Protein AF-A0A5K1B2F4-F1 (afdb_monomer)

Organism: NCBI:txid210225

Solvent-accessible surface area (backbone atoms only — not comparable to full-atom values): 11383 Å² total; per-residue (Å²): 137,86,85,79,86,82,88,84,85,81,80,81,88,81,86,82,80,82,86,80,86,83,86,87,82,88,83,86,77,87,77,83,90,85,81,88,83,90,86,90,82,88,86,86,83,88,82,87,82,87,86,83,89,78,85,70,74,76,71,74,75,69,77,69,74,75,48,72,63,58,53,53,48,57,70,46,98,41,25,70,43,45,54,53,35,53,51,42,44,55,51,20,61,76,69,71,46,59,48,67,74,74,32,42,67,47,50,49,55,32,50,56,42,38,66,74,44,35,91,80,38,40,75,57,55,52,52,52,49,53,50,51,55,47,53,52,53,51,52,53,48,53,52,52,53,60,70,70,66,72,88,85,83,83,85,85,80,89,76,89,77,81,92,82,136

pLDDT: mean 72.74, std 24.48, range [33.34, 98.75]

InterPro domains:
  IPR012891 GCK domain [PF07802] (66-137)
  IPR012891 GCK domain [SM01227] (65-139)

Sequence (165 aa):
MSMAPVPSDSKPPTNEVPETQRSPDENQNDAAGAREEDNERERRQEGGGEEEGHRDEEEEEEEQMECGFCLFMKGGGCKESFISWEKCIEEAEKSKEDVVEKCAEVTRVLRECMLRHSDYYEPLLSAEKAMEDQAARELEQEEAAAASEDPNSSQKMEGDKKVDA

Secondary structure (DSSP, 8-state):
-PPPPPP---PPPP-PPPP------------------------------------------------HHHHHHHHSTTHHHHHHHHHHHHHHHHHT--HHHHTHHHHHHHHHHHHHTHHHHHHHHHHHHHHHHHHHHHHHHHHHHHHH---TT------------

Mean predicted aligned error: 20.15 Å

Structure (mmCIF, N/CA/C/O backbone):
data_AF-A0A5K1B2F4-F1
#
_entry.id   AF-A0A5K1B2F4-F1
#
loop_
_atom_site.group_PDB
_atom_site.id
_atom_site.type_symbol
_atom_site.label_atom_id
_atom_site.label_alt_id
_atom_site.label_comp_id
_atom_site.label_asym_id
_atom_site.label_entity_id
_atom_site.label_seq_id
_atom_site.pdbx_PDB_ins_code
_atom_site.Cartn_x
_atom_site.Cartn_y
_atom_site.Cartn_z
_atom_site.occupancy
_atom_site.B_iso_or_equiv
_atom_site.auth_seq_id
_atom_site.auth_comp_id
_atom_site.auth_asym_id
_atom_site.auth_atom_id
_atom_site.pdbx_PDB_model_num
ATOM 1 N N . MET A 1 1 ? 26.944 -14.047 -52.190 1.00 51.53 1 MET A N 1
ATOM 2 C CA . MET A 1 1 ? 27.710 -13.096 -51.363 1.00 51.53 1 MET A CA 1
ATOM 3 C C . MET A 1 1 ? 27.680 -13.602 -49.934 1.00 51.53 1 MET A C 1
ATOM 5 O O . MET A 1 1 ? 26.609 -13.648 -49.348 1.00 51.53 1 MET A O 1
ATOM 9 N N . SER A 1 2 ? 28.817 -14.068 -49.426 1.00 52.16 2 SER A N 1
ATOM 10 C CA . SER A 1 2 ? 28.970 -14.535 -48.046 1.00 52.16 2 SER A CA 1
ATOM 11 C C . SER A 1 2 ? 29.311 -13.335 -47.166 1.00 52.16 2 SER A C 1
ATOM 13 O O . SER A 1 2 ? 30.277 -12.632 -47.456 1.00 52.16 2 SER A O 1
ATOM 15 N N . MET A 1 3 ? 28.513 -13.068 -46.135 1.00 59.91 3 MET A N 1
ATOM 16 C CA . MET A 1 3 ? 28.811 -12.033 -45.144 1.00 59.91 3 MET A CA 1
ATOM 17 C C . MET A 1 3 ? 29.699 -12.649 -44.061 1.00 59.91 3 MET A C 1
ATOM 19 O O . MET A 1 3 ? 29.348 -13.659 -43.455 1.00 59.91 3 MET A O 1
ATOM 23 N N . ALA A 1 4 ? 30.885 -12.069 -43.893 1.00 67.81 4 ALA A N 1
ATOM 24 C CA . ALA A 1 4 ? 31.844 -12.416 -42.853 1.00 67.81 4 ALA A CA 1
ATOM 25 C C . ALA A 1 4 ? 31.352 -11.948 -41.465 1.00 67.81 4 ALA A C 1
ATOM 27 O O . ALA A 1 4 ? 30.587 -10.982 -41.391 1.00 67.81 4 ALA A O 1
ATOM 28 N N . PRO A 1 5 ? 31.790 -12.592 -40.368 1.00 61.31 5 PRO A N 1
ATOM 29 C CA . PRO A 1 5 ? 31.457 -12.170 -39.013 1.00 61.31 5 PRO A CA 1
ATOM 30 C C . PRO A 1 5 ? 32.247 -10.919 -38.605 1.00 61.31 5 PRO A C 1
ATOM 32 O O . PRO A 1 5 ? 33.437 -10.792 -38.895 1.00 61.31 5 PRO A O 1
ATOM 35 N N . VAL A 1 6 ? 31.575 -10.002 -37.910 1.00 67.44 6 VAL A N 1
ATOM 36 C CA . VAL A 1 6 ? 32.178 -8.815 -37.290 1.00 67.44 6 VAL A CA 1
ATOM 37 C C . VAL A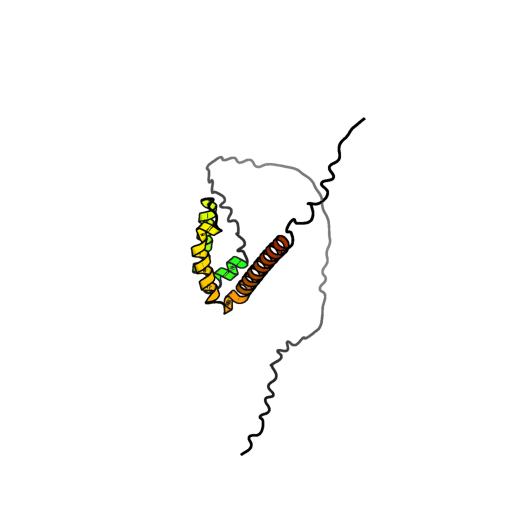 1 6 ? 32.807 -9.190 -35.937 1.00 67.44 6 VAL A C 1
ATOM 39 O O . VAL A 1 6 ? 32.140 -9.846 -35.136 1.00 67.44 6 VAL A O 1
ATOM 42 N N . PRO A 1 7 ? 34.058 -8.798 -35.637 1.00 57.28 7 PRO A N 1
ATOM 43 C CA . PRO A 1 7 ? 34.599 -8.901 -34.287 1.00 57.28 7 PRO A CA 1
ATOM 44 C C . PRO A 1 7 ? 34.137 -7.689 -33.467 1.00 57.28 7 PRO A C 1
ATOM 46 O O . PRO A 1 7 ? 34.434 -6.547 -33.816 1.00 57.28 7 PRO A O 1
ATOM 49 N N . SER A 1 8 ? 33.390 -7.928 -32.389 1.00 53.75 8 SER A N 1
ATOM 50 C CA . SER A 1 8 ? 33.021 -6.902 -31.409 1.00 53.75 8 SER A CA 1
ATOM 51 C C . SER A 1 8 ? 33.818 -7.157 -30.135 1.00 53.75 8 SER A C 1
ATOM 53 O O . SER A 1 8 ? 33.446 -7.986 -29.311 1.00 53.75 8 SER A O 1
ATOM 55 N N . ASP A 1 9 ? 34.961 -6.485 -30.024 1.00 56.16 9 ASP A N 1
ATOM 56 C CA . ASP A 1 9 ? 35.751 -6.407 -28.799 1.00 56.16 9 ASP A CA 1
ATOM 57 C C . ASP A 1 9 ? 35.560 -4.991 -28.245 1.00 56.16 9 ASP A C 1
ATOM 59 O O . ASP A 1 9 ? 35.977 -4.001 -28.851 1.00 56.16 9 ASP A O 1
ATOM 63 N N . SER A 1 10 ? 34.814 -4.857 -27.152 1.00 58.28 10 SER A N 1
ATOM 64 C CA . SER A 1 10 ? 34.665 -3.595 -26.423 1.00 58.28 10 SER A CA 1
ATOM 65 C C . SER A 1 10 ? 34.525 -3.913 -24.942 1.00 58.28 10 SER A C 1
ATOM 67 O O . SER A 1 10 ? 33.462 -4.256 -24.432 1.00 58.28 10 SER A O 1
ATOM 69 N N . LYS A 1 11 ? 35.682 -3.868 -24.289 1.00 66.38 11 LYS A N 1
ATOM 70 C CA . LYS A 1 11 ? 35.927 -4.069 -22.862 1.00 66.38 11 LYS A CA 1
ATOM 71 C C . LYS A 1 11 ? 35.48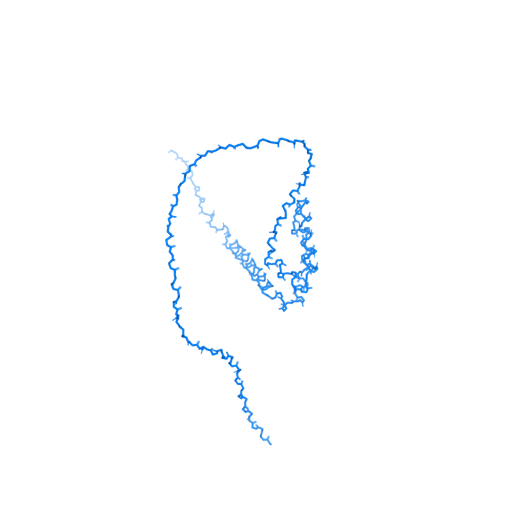1 -2.824 -22.060 1.00 66.38 11 LYS A C 1
ATOM 73 O O . LYS A 1 11 ? 35.557 -1.720 -22.600 1.00 66.38 11 LYS A O 1
ATOM 78 N N . PRO A 1 12 ? 35.026 -2.967 -20.799 1.00 61.78 12 PRO A N 1
ATOM 79 C CA . PRO A 1 12 ? 34.545 -1.846 -19.986 1.00 61.78 12 PRO A CA 1
ATOM 80 C C . PRO A 1 12 ? 35.692 -0.944 -19.490 1.00 61.78 12 PRO A C 1
ATOM 82 O O . PRO A 1 12 ? 36.815 -1.432 -19.333 1.00 61.78 12 PRO A O 1
ATOM 85 N N . PRO A 1 13 ? 35.439 0.346 -19.192 1.00 57.97 13 PRO A N 1
ATOM 86 C CA . PRO A 1 13 ? 36.432 1.201 -18.555 1.00 57.97 13 PRO A CA 1
ATOM 87 C C . PRO A 1 13 ? 36.561 0.872 -17.059 1.00 57.97 13 PRO A C 1
ATOM 89 O O . PRO A 1 13 ? 35.617 1.006 -16.283 1.00 57.97 13 PRO A O 1
ATOM 92 N N . THR A 1 14 ? 37.761 0.456 -16.663 1.00 48.03 14 THR A N 1
ATOM 93 C CA . THR A 1 14 ? 38.248 0.408 -15.280 1.00 48.03 14 THR A CA 1
ATOM 94 C C . THR A 1 14 ? 38.576 1.826 -14.816 1.00 48.03 14 THR A C 1
ATOM 96 O O . THR A 1 14 ? 39.406 2.495 -15.430 1.00 48.03 14 THR A O 1
ATOM 99 N N . ASN A 1 15 ? 37.921 2.297 -13.754 1.00 53.44 15 ASN A N 1
ATOM 100 C CA . ASN A 1 15 ? 38.238 3.576 -13.123 1.00 53.44 15 ASN A CA 1
ATOM 101 C C . ASN A 1 15 ? 39.295 3.327 -12.038 1.00 53.44 15 ASN A C 1
ATOM 103 O O . ASN A 1 15 ? 38.986 2.784 -10.979 1.00 53.44 15 ASN A O 1
ATOM 107 N N . GLU A 1 16 ? 40.550 3.646 -12.349 1.00 52.91 16 GLU A N 1
ATOM 108 C CA . GLU A 1 16 ? 41.688 3.480 -11.447 1.00 52.91 16 GLU A CA 1
ATOM 109 C C . GLU A 1 16 ? 41.860 4.743 -10.596 1.00 52.91 16 GLU A C 1
ATOM 111 O O . GLU A 1 16 ? 42.092 5.834 -11.117 1.00 52.91 16 GLU A O 1
ATOM 116 N N . VAL A 1 17 ? 41.749 4.599 -9.275 1.00 56.31 17 VAL A N 1
ATOM 117 C CA . VAL A 1 17 ? 42.150 5.628 -8.307 1.00 56.31 17 VAL A CA 1
ATOM 118 C C . VAL A 1 17 ? 43.635 5.407 -8.005 1.00 56.31 17 VAL A C 1
ATOM 120 O O . VAL A 1 17 ? 43.985 4.304 -7.582 1.00 56.31 17 VAL A O 1
ATOM 123 N N . PRO A 1 18 ? 44.532 6.392 -8.198 1.00 55.09 18 PRO A N 1
ATOM 124 C CA . PRO A 1 18 ? 45.931 6.198 -7.862 1.00 55.09 18 PRO A CA 1
ATOM 125 C C . PRO A 1 18 ? 46.145 6.373 -6.355 1.00 55.09 18 PRO A C 1
ATOM 127 O O . PRO A 1 18 ? 45.929 7.448 -5.793 1.00 55.09 18 PRO A O 1
ATOM 130 N N . GLU A 1 19 ? 46.626 5.310 -5.713 1.00 45.62 19 GLU A N 1
ATOM 131 C CA . GLU A 1 19 ? 47.373 5.395 -4.462 1.00 45.62 19 GLU A CA 1
ATOM 132 C C . GLU A 1 19 ? 48.626 6.261 -4.671 1.00 45.62 19 GLU A C 1
ATOM 134 O O . GLU A 1 19 ? 49.398 6.063 -5.610 1.00 45.62 19 GLU A O 1
ATOM 139 N N . THR A 1 20 ? 48.890 7.195 -3.761 1.00 45.69 20 THR A N 1
ATOM 140 C CA . THR A 1 20 ? 50.251 7.685 -3.516 1.00 45.69 20 THR A CA 1
ATOM 141 C C . THR A 1 20 ? 50.496 7.638 -2.018 1.00 45.69 20 THR A C 1
ATOM 143 O O . THR A 1 20 ? 49.781 8.241 -1.223 1.00 45.69 20 THR A O 1
ATOM 146 N N . GLN A 1 21 ? 51.487 6.833 -1.657 1.00 49.88 21 GLN A N 1
ATOM 147 C CA . GLN A 1 21 ? 51.858 6.467 -0.300 1.00 49.88 21 GLN A CA 1
ATOM 148 C C . GLN A 1 21 ? 52.793 7.499 0.359 1.00 49.88 21 GLN A C 1
ATOM 150 O O . GLN A 1 21 ? 53.615 8.113 -0.321 1.00 49.88 21 GLN A O 1
ATOM 155 N N . ARG A 1 22 ? 52.772 7.476 1.706 1.00 39.19 22 ARG A N 1
ATOM 156 C CA . ARG A 1 22 ? 53.914 7.553 2.656 1.00 39.19 22 ARG A CA 1
ATOM 157 C C . ARG A 1 22 ? 54.077 8.863 3.460 1.00 39.19 22 ARG A C 1
ATOM 159 O O . ARG A 1 22 ? 54.587 9.835 2.929 1.00 39.19 22 ARG A O 1
ATOM 166 N N . SER A 1 23 ? 53.523 8.963 4.681 1.00 53.06 23 SER A N 1
ATOM 167 C CA . SER A 1 23 ? 54.041 8.599 6.042 1.00 53.06 23 SER A CA 1
ATOM 168 C C . SER A 1 23 ? 54.728 9.789 6.777 1.00 53.06 23 SER A C 1
ATOM 170 O O . SER A 1 23 ? 54.814 10.852 6.171 1.00 53.06 23 SER A O 1
ATOM 172 N N . PRO A 1 24 ? 55.064 9.711 8.090 1.00 57.75 24 PRO A N 1
ATOM 173 C CA . PRO A 1 24 ? 54.549 10.638 9.105 1.00 57.75 24 PRO A CA 1
ATOM 174 C C . PRO A 1 24 ? 55.654 11.543 9.680 1.00 57.75 24 PRO A C 1
ATOM 176 O O . PRO A 1 24 ? 56.829 11.202 9.599 1.00 57.75 24 PRO A O 1
ATOM 179 N N . ASP A 1 25 ? 55.298 12.654 10.318 1.00 41.53 25 ASP A N 1
ATOM 180 C CA . ASP A 1 25 ? 56.236 13.310 11.232 1.00 41.53 25 ASP A CA 1
ATOM 181 C C . ASP A 1 25 ? 55.499 13.859 12.450 1.00 41.53 25 ASP A C 1
ATOM 183 O O . ASP A 1 25 ? 54.416 14.443 12.362 1.00 41.53 25 ASP A O 1
ATOM 187 N N . GLU A 1 26 ? 56.091 13.532 13.586 1.00 46.12 26 GLU A N 1
ATOM 188 C CA . GLU A 1 26 ? 55.681 13.842 14.936 1.00 46.12 26 GLU A CA 1
ATOM 189 C C . GLU A 1 26 ? 55.662 15.353 15.168 1.00 46.12 26 GLU A C 1
ATOM 191 O O . GLU A 1 26 ? 56.559 16.076 14.745 1.00 46.12 26 GLU A O 1
ATOM 196 N N . ASN A 1 27 ? 54.712 15.833 15.966 1.00 42.94 27 ASN A N 1
ATOM 197 C CA . ASN A 1 27 ? 55.034 16.971 16.812 1.00 42.94 27 ASN A CA 1
ATOM 198 C C . ASN A 1 27 ? 54.536 16.704 18.226 1.00 42.94 27 ASN A C 1
ATOM 200 O O . ASN A 1 27 ? 53.346 16.789 18.529 1.00 42.94 27 ASN A O 1
ATOM 204 N N . GLN A 1 28 ? 55.496 16.308 19.053 1.00 54.91 28 GLN A N 1
ATOM 205 C CA . GLN A 1 28 ? 55.394 16.243 20.496 1.00 54.91 28 GLN A CA 1
ATOM 206 C C . GLN A 1 28 ? 55.391 17.667 21.050 1.00 54.91 28 GLN A C 1
ATOM 208 O O . GLN A 1 28 ? 56.300 18.449 20.783 1.00 54.91 28 GLN A O 1
ATOM 213 N N . ASN A 1 29 ? 54.430 17.957 21.914 1.00 51.66 29 ASN A N 1
ATOM 214 C CA . ASN A 1 29 ? 54.707 18.742 23.104 1.00 51.66 29 ASN A CA 1
ATOM 215 C C . ASN A 1 29 ? 53.745 18.340 24.223 1.00 51.66 29 ASN A C 1
ATOM 217 O O . ASN A 1 29 ? 52.570 18.697 24.257 1.00 51.66 29 ASN A O 1
ATOM 221 N N . ASP A 1 30 ? 54.322 17.525 25.100 1.00 37.47 30 ASP A N 1
ATOM 222 C CA . ASP A 1 30 ? 54.164 17.459 26.546 1.00 37.47 30 ASP A CA 1
ATOM 223 C C . ASP A 1 30 ? 53.217 18.484 27.189 1.00 37.47 30 ASP A C 1
ATOM 225 O O . ASP A 1 30 ? 53.388 19.693 27.052 1.00 37.47 30 ASP A O 1
ATOM 229 N N . ALA A 1 31 ? 52.335 18.017 28.070 1.00 41.31 31 ALA A N 1
ATOM 230 C CA . ALA A 1 31 ? 52.690 17.902 29.487 1.00 41.31 31 ALA A CA 1
ATOM 231 C C . ALA A 1 31 ? 51.478 17.456 30.321 1.00 41.31 31 ALA A C 1
ATOM 233 O O . ALA A 1 31 ? 50.389 18.002 30.187 1.00 41.31 31 ALA A O 1
ATOM 234 N N . ALA A 1 32 ? 51.737 16.465 31.184 1.00 39.44 32 ALA A N 1
ATOM 235 C CA . ALA A 1 32 ? 51.194 16.249 32.532 1.00 39.44 32 ALA A CA 1
ATOM 236 C C . ALA A 1 32 ? 49.748 16.733 32.794 1.00 39.44 32 ALA A C 1
ATOM 238 O O . ALA A 1 32 ? 49.471 17.921 32.846 1.00 39.44 32 ALA A O 1
ATOM 239 N N . GLY A 1 33 ? 48.762 15.870 33.028 1.00 33.34 33 GLY A N 1
ATOM 240 C CA . GLY A 1 33 ? 48.782 14.800 34.019 1.00 33.34 33 GLY A CA 1
ATOM 241 C C . GLY A 1 33 ? 48.258 15.324 35.358 1.00 33.34 33 GLY A C 1
ATOM 242 O O . GLY A 1 33 ? 48.973 16.056 36.024 1.00 33.34 33 GLY A O 1
ATOM 243 N N . ALA A 1 34 ? 47.042 14.933 35.745 1.00 44.09 34 ALA A N 1
ATOM 244 C CA . ALA A 1 34 ? 46.659 14.561 37.114 1.00 44.09 34 ALA A CA 1
ATOM 245 C C . ALA A 1 34 ? 45.157 14.246 37.175 1.00 44.09 34 ALA A C 1
ATOM 247 O O . ALA A 1 34 ? 44.331 14.930 36.579 1.00 44.09 34 ALA A O 1
ATOM 248 N N . ARG A 1 35 ? 44.860 13.160 37.885 1.00 45.50 35 ARG A N 1
ATOM 249 C CA . ARG A 1 35 ? 43.546 12.586 38.169 1.00 45.50 35 ARG A CA 1
ATOM 250 C C . ARG A 1 35 ? 42.861 13.299 39.344 1.00 45.50 35 ARG A C 1
ATOM 252 O O . ARG A 1 35 ? 43.556 13.761 40.239 1.00 45.50 35 ARG A O 1
ATOM 259 N N . GLU A 1 36 ? 41.530 13.292 39.268 1.00 47.09 36 GLU A N 1
ATOM 260 C CA . GLU A 1 36 ? 40.491 12.987 40.277 1.00 47.09 36 GLU A CA 1
ATOM 261 C C . GLU A 1 36 ? 40.502 13.547 41.724 1.00 47.0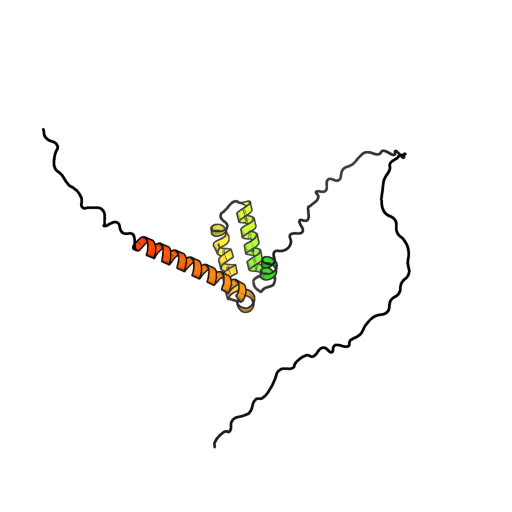9 36 GLU A C 1
ATOM 263 O O . GLU A 1 36 ? 41.530 13.694 42.373 1.00 47.09 36 GLU A O 1
ATOM 268 N N . GLU A 1 37 ? 39.251 13.688 42.200 1.00 44.97 37 GLU A N 1
ATOM 269 C CA . GLU A 1 37 ? 38.697 13.654 43.573 1.00 44.97 37 GLU A CA 1
ATOM 270 C C . GLU A 1 37 ? 38.363 14.963 44.337 1.00 44.97 37 GLU A C 1
ATOM 272 O O . GLU A 1 37 ? 39.223 15.748 44.718 1.00 44.97 37 GLU A O 1
ATOM 277 N N . ASP A 1 38 ? 37.044 15.107 44.569 1.00 40.84 38 ASP A N 1
ATOM 278 C CA . ASP A 1 38 ? 36.329 15.375 45.836 1.00 40.84 38 ASP A CA 1
ATOM 279 C C . ASP A 1 38 ? 36.642 16.632 46.688 1.00 40.84 38 ASP A C 1
ATOM 281 O O . ASP A 1 38 ? 37.739 16.801 47.210 1.00 40.84 38 ASP A O 1
ATOM 285 N N . ASN A 1 39 ? 35.625 17.484 46.918 1.00 35.31 39 ASN A N 1
ATOM 286 C CA . ASN A 1 39 ? 34.959 17.689 48.227 1.00 35.31 39 ASN A CA 1
ATOM 287 C C . ASN A 1 39 ? 34.177 19.031 48.305 1.00 35.31 39 ASN A C 1
ATOM 289 O O . ASN A 1 39 ? 34.554 20.057 47.740 1.00 35.31 39 ASN A O 1
ATOM 293 N N . GLU A 1 40 ? 33.070 18.988 49.044 1.00 48.59 40 GLU A N 1
ATOM 294 C CA . GLU A 1 40 ? 32.064 20.015 49.344 1.00 48.59 40 GLU A CA 1
ATOM 295 C C . GLU A 1 40 ? 32.570 21.322 50.014 1.00 48.59 40 GLU A C 1
ATOM 297 O O . GLU A 1 40 ? 33.402 21.288 50.917 1.00 48.59 40 GLU A O 1
ATOM 302 N N . ARG A 1 41 ? 31.935 22.475 49.711 1.00 45.84 41 ARG A N 1
ATOM 303 C CA . ARG A 1 41 ? 31.018 23.227 50.621 1.00 45.84 41 ARG A CA 1
ATOM 304 C C . ARG A 1 41 ? 30.740 24.685 50.197 1.00 45.84 41 ARG A C 1
ATOM 306 O O . ARG A 1 41 ? 31.627 25.526 50.134 1.00 45.84 41 ARG A O 1
ATOM 313 N N . GLU A 1 42 ? 29.442 24.943 50.018 1.00 43.44 42 GLU A N 1
ATOM 314 C CA . GLU A 1 42 ? 28.604 26.118 50.345 1.00 43.44 42 GLU A CA 1
ATOM 315 C C . GLU A 1 42 ? 29.205 27.531 50.566 1.00 43.44 42 GLU A C 1
ATOM 317 O O . GLU A 1 42 ? 29.929 27.766 51.532 1.00 43.44 42 GLU A O 1
ATOM 322 N N . ARG A 1 43 ? 28.642 28.548 49.880 1.00 41.56 43 ARG A N 1
ATOM 323 C CA . ARG A 1 43 ? 27.558 29.401 50.443 1.00 41.56 43 ARG A CA 1
ATOM 324 C C . ARG A 1 43 ? 27.040 30.506 49.494 1.00 41.56 43 ARG A C 1
ATOM 326 O O . ARG A 1 43 ? 27.792 31.379 49.082 1.00 41.56 43 ARG A O 1
ATOM 333 N N . ARG A 1 44 ? 25.701 30.543 49.404 1.00 42.31 44 ARG A N 1
ATOM 334 C CA . ARG A 1 44 ? 24.767 31.694 49.329 1.00 42.31 44 ARG A CA 1
ATOM 335 C C . ARG A 1 44 ? 24.794 32.639 48.120 1.00 42.31 44 ARG A C 1
ATOM 337 O O . ARG A 1 44 ? 25.585 33.573 48.085 1.00 42.31 44 ARG A O 1
ATOM 344 N N . GLN A 1 45 ? 23.689 32.612 47.372 1.00 44.81 45 GLN A N 1
ATOM 345 C CA . GLN A 1 45 ? 22.795 33.775 47.345 1.00 44.81 45 GLN A CA 1
ATOM 346 C C . GLN A 1 45 ? 21.333 33.333 47.145 1.00 44.81 45 GLN A C 1
ATOM 348 O O . GLN A 1 45 ? 21.019 32.631 46.192 1.00 44.81 45 GLN A O 1
ATOM 353 N N . GLU A 1 46 ? 20.472 33.702 48.098 1.00 43.59 46 GLU A N 1
ATOM 354 C CA . GLU A 1 46 ? 19.010 33.644 47.991 1.00 43.59 46 GLU A CA 1
ATOM 355 C C . GLU A 1 46 ? 18.509 34.794 47.110 1.00 43.59 46 GLU A C 1
ATOM 357 O O . GLU A 1 46 ? 19.014 35.915 47.200 1.00 43.59 46 GLU A O 1
ATOM 362 N N . GLY A 1 47 ? 17.460 34.529 46.336 1.00 36.81 47 GLY A N 1
ATOM 363 C CA . GLY A 1 47 ? 16.641 35.532 45.663 1.00 36.81 47 GLY A CA 1
ATOM 364 C C . GLY A 1 47 ? 15.392 34.863 45.099 1.00 36.81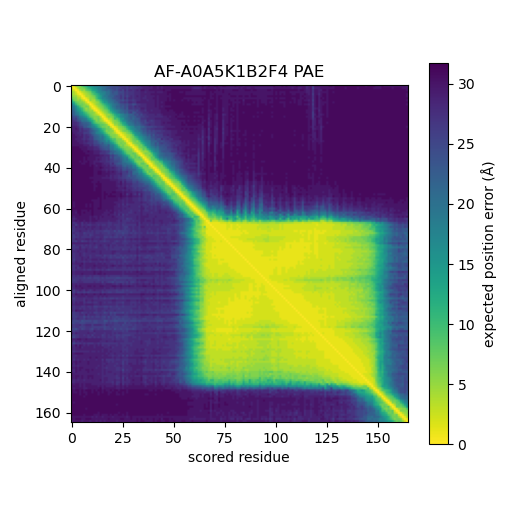 47 GLY A C 1
ATOM 365 O O . GLY A 1 47 ? 15.438 34.317 44.004 1.00 36.81 47 GLY A O 1
ATOM 366 N N . GLY A 1 48 ? 14.321 34.834 45.895 1.00 35.12 48 GLY A N 1
ATOM 367 C CA . GLY A 1 48 ? 13.030 34.246 45.538 1.00 35.12 48 GLY A CA 1
ATOM 368 C C . GLY A 1 48 ? 12.197 35.105 44.580 1.00 35.12 48 GLY A C 1
ATOM 369 O O . GLY A 1 48 ? 12.406 36.314 44.468 1.00 35.12 48 GLY A O 1
ATOM 370 N N . GLY A 1 49 ? 11.231 34.448 43.934 1.00 33.38 49 GLY A N 1
ATOM 371 C CA . GLY A 1 49 ? 10.208 35.042 43.074 1.00 33.38 49 GLY A CA 1
ATOM 372 C C . GLY A 1 49 ? 9.401 33.974 42.325 1.00 33.38 49 GLY A C 1
ATOM 373 O O . GLY A 1 49 ? 9.731 33.631 41.198 1.00 33.38 49 GLY A O 1
ATOM 374 N N . GLU A 1 50 ? 8.386 33.438 42.998 1.00 39.28 50 GLU A N 1
ATOM 375 C CA . GLU A 1 50 ? 7.188 32.731 42.488 1.00 39.28 50 GLU A CA 1
ATOM 376 C C . GLU A 1 50 ? 6.337 33.747 41.680 1.00 39.28 50 GLU A C 1
ATOM 378 O O . GLU A 1 50 ? 6.417 34.936 41.983 1.00 39.28 50 GLU A O 1
ATOM 383 N N . GLU A 1 51 ? 5.499 33.485 40.677 1.00 43.47 51 GLU A N 1
ATOM 384 C CA . GLU A 1 51 ? 5.022 32.354 39.870 1.00 43.47 51 GLU A CA 1
ATOM 385 C C . GLU A 1 51 ? 4.738 32.937 38.458 1.00 43.47 51 GLU A C 1
ATOM 387 O O . GLU A 1 51 ? 4.663 34.156 38.307 1.00 43.47 51 GLU A O 1
ATOM 392 N N . GLU A 1 52 ? 4.549 32.100 37.434 1.00 37.41 52 GLU A N 1
ATOM 393 C CA . GLU A 1 52 ? 3.336 32.060 36.582 1.00 37.41 52 GLU A CA 1
ATOM 394 C C . GLU A 1 52 ? 3.600 31.115 35.401 1.00 37.41 52 GLU A C 1
ATOM 396 O O . GLU A 1 52 ? 4.654 31.136 34.764 1.00 37.41 52 GLU A O 1
ATOM 401 N N . GLY A 1 53 ? 2.656 30.200 35.203 1.00 39.62 53 GLY A N 1
ATOM 402 C CA . GLY A 1 53 ? 2.836 28.988 34.427 1.00 39.62 53 GLY A CA 1
ATOM 403 C C . GLY A 1 53 ? 3.036 29.202 32.934 1.00 39.62 53 GLY A C 1
ATOM 404 O O . GLY A 1 53 ? 2.397 30.037 32.303 1.00 39.62 53 GLY A O 1
ATOM 405 N N . HIS A 1 54 ? 3.830 28.306 32.361 1.00 39.00 54 HIS A N 1
ATOM 406 C CA . HIS A 1 54 ? 3.624 27.856 31.000 1.00 39.00 54 HIS A CA 1
ATOM 407 C C . HIS A 1 54 ? 3.790 26.344 30.990 1.00 39.00 54 HIS A C 1
ATOM 409 O O . HIS A 1 54 ? 4.889 25.812 31.110 1.00 39.00 54 HIS A O 1
ATOM 415 N N . ARG A 1 55 ? 2.650 25.661 30.982 1.00 50.59 55 ARG A N 1
ATOM 416 C CA . ARG A 1 55 ? 2.558 24.232 30.726 1.00 50.59 55 ARG A CA 1
ATOM 417 C C . ARG A 1 55 ? 2.381 24.111 29.210 1.00 50.59 55 ARG A C 1
ATOM 419 O O . ARG A 1 55 ? 1.269 23.873 28.766 1.00 50.59 55 ARG A O 1
ATOM 426 N N . ASP A 1 56 ? 3.445 24.371 28.453 1.00 40.06 56 ASP A N 1
ATOM 427 C CA . ASP A 1 56 ? 3.677 23.587 27.236 1.00 40.06 56 ASP A CA 1
ATOM 428 C C . ASP A 1 56 ? 4.121 22.238 27.818 1.00 40.06 56 ASP A C 1
ATOM 430 O O . ASP A 1 56 ? 5.142 22.157 28.494 1.00 40.06 56 ASP A O 1
ATOM 434 N N . GLU A 1 57 ? 3.285 21.201 27.874 1.00 48.16 57 GLU A N 1
ATOM 435 C CA . GLU A 1 57 ? 3.104 20.343 26.702 1.00 48.16 57 GLU A CA 1
ATOM 436 C C . GLU A 1 57 ? 4.430 20.305 25.945 1.00 48.16 57 GLU A C 1
ATOM 438 O O . GLU A 1 57 ? 4.593 20.885 24.878 1.00 48.16 57 GLU A O 1
ATOM 443 N N . GLU A 1 58 ? 5.416 19.667 26.586 1.00 43.78 58 GLU A N 1
ATOM 444 C CA . GLU A 1 58 ? 6.378 18.845 25.871 1.00 43.78 58 GLU A CA 1
ATOM 445 C C . GLU A 1 58 ? 5.529 17.953 24.954 1.00 43.78 58 GLU A C 1
ATOM 447 O O . GLU A 1 58 ? 5.100 16.860 25.323 1.00 43.78 58 GLU A O 1
ATOM 452 N N . GLU A 1 59 ? 5.188 18.475 23.772 1.00 50.06 59 GLU A N 1
ATOM 453 C CA . GLU A 1 59 ? 5.165 17.665 22.575 1.00 50.06 59 GLU A CA 1
ATOM 454 C C . GLU A 1 59 ? 6.557 17.046 22.573 1.00 50.06 59 GLU A C 1
ATOM 456 O O . GLU A 1 59 ? 7.545 17.654 22.161 1.00 50.06 59 GLU A O 1
ATOM 461 N N . GLU A 1 60 ? 6.649 15.861 23.175 1.00 43.94 60 GLU A N 1
ATOM 462 C CA . GLU A 1 60 ? 7.600 14.865 22.749 1.00 43.94 60 GLU A CA 1
ATOM 463 C C . GLU A 1 60 ? 7.357 14.775 21.238 1.00 43.94 60 GLU A C 1
ATOM 465 O O . GLU A 1 60 ? 6.480 14.053 20.765 1.00 43.94 60 GLU A O 1
ATOM 470 N N . GLU A 1 61 ? 8.079 15.598 20.467 1.00 48.38 61 GLU A N 1
ATOM 471 C CA . GLU A 1 61 ? 8.505 15.249 19.126 1.00 48.38 61 GLU A CA 1
ATOM 472 C C . GLU A 1 61 ? 9.264 13.945 19.339 1.00 48.38 61 GLU A C 1
ATOM 474 O O . GLU A 1 61 ? 10.484 13.905 19.494 1.00 48.38 61 GLU A O 1
ATOM 479 N N . GLU A 1 62 ? 8.502 12.856 19.448 1.00 47.81 62 GLU A N 1
ATOM 480 C CA . GLU A 1 62 ? 8.977 11.542 19.123 1.00 47.81 62 GLU A CA 1
ATOM 481 C C . GLU A 1 62 ? 9.549 11.746 17.731 1.00 47.81 62 GLU A C 1
ATOM 483 O O . GLU A 1 62 ? 8.812 11.911 16.754 1.00 47.81 62 GLU A O 1
ATOM 488 N N . GLU A 1 63 ? 10.873 11.866 17.656 1.00 48.09 63 GLU A N 1
ATOM 489 C CA . GLU A 1 63 ? 11.620 11.752 16.423 1.00 48.09 63 GLU A CA 1
ATOM 490 C C . GLU A 1 63 ? 11.308 10.344 15.917 1.00 48.09 63 GLU A C 1
ATOM 492 O O . GLU A 1 63 ? 12.034 9.383 16.183 1.00 48.09 63 GLU A O 1
ATOM 497 N N . GLN A 1 64 ? 10.145 10.197 15.279 1.00 61.72 64 GLN A N 1
ATOM 498 C CA . GLN A 1 64 ? 9.668 8.967 14.695 1.00 61.72 64 GLN A CA 1
ATOM 499 C C . GLN A 1 64 ? 10.691 8.660 13.620 1.00 61.72 64 GLN A C 1
ATOM 501 O O . GLN A 1 64 ? 10.653 9.229 12.529 1.00 61.72 64 GLN A O 1
ATOM 506 N N . MET A 1 65 ? 11.675 7.830 13.972 1.00 60.84 65 MET A N 1
ATOM 507 C CA . MET A 1 65 ? 12.660 7.322 13.037 1.00 60.84 65 MET A CA 1
ATOM 508 C C . MET A 1 65 ? 11.865 6.704 11.902 1.00 60.84 65 MET A C 1
ATOM 510 O O . MET A 1 65 ? 11.248 5.650 12.071 1.00 60.84 65 MET A O 1
ATOM 514 N N . GLU A 1 66 ? 11.815 7.409 10.773 1.00 76.19 66 GLU A N 1
ATOM 515 C CA . GLU A 1 66 ? 10.971 7.000 9.670 1.00 76.19 66 GLU A CA 1
ATOM 516 C C . GLU A 1 66 ? 11.432 5.609 9.241 1.00 76.19 66 GLU A C 1
ATOM 518 O O . GLU A 1 66 ? 12.586 5.406 8.851 1.00 76.19 66 GLU A O 1
ATOM 523 N N . CYS A 1 67 ? 1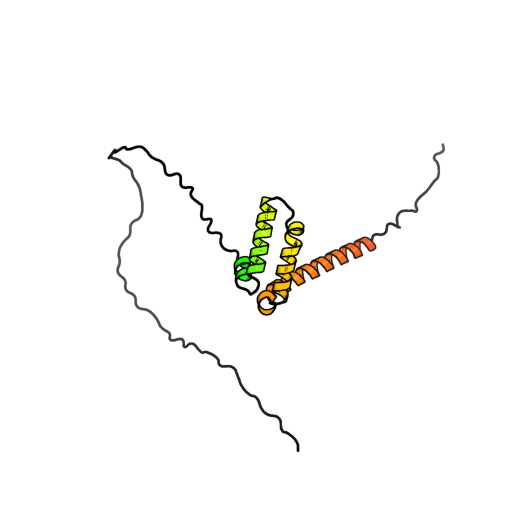0.547 4.624 9.405 1.00 87.62 67 CYS A N 1
ATOM 524 C CA . CYS A 1 67 ? 10.852 3.239 9.096 1.00 87.62 67 CYS A CA 1
ATOM 525 C C . CYS A 1 67 ? 11.401 3.162 7.664 1.00 87.62 67 CYS A C 1
ATOM 527 O O . CYS A 1 67 ? 10.835 3.757 6.745 1.00 87.62 67 CYS A O 1
ATOM 529 N N . GLY A 1 68 ? 12.493 2.417 7.448 1.00 91.75 68 GLY A N 1
ATOM 530 C CA . GLY A 1 68 ? 13.127 2.316 6.126 1.00 91.75 68 GLY A CA 1
ATOM 531 C C . GLY A 1 68 ? 12.158 1.855 5.028 1.00 91.75 68 GLY A C 1
ATOM 532 O O . GLY A 1 68 ? 12.282 2.260 3.874 1.00 91.75 68 GLY A O 1
ATOM 533 N N . PHE A 1 69 ? 11.142 1.073 5.404 1.00 92.56 69 PHE A N 1
ATOM 534 C CA . PHE A 1 69 ? 10.037 0.705 4.525 1.00 92.56 69 PHE A CA 1
ATOM 535 C C . PHE A 1 69 ? 9.147 1.901 4.153 1.00 92.56 69 PHE A C 1
ATOM 537 O O . PHE A 1 69 ? 8.875 2.095 2.972 1.00 92.56 69 PHE A O 1
ATOM 544 N N . CYS A 1 70 ? 8.738 2.731 5.119 1.00 94.75 70 CYS A N 1
ATOM 545 C CA . CYS A 1 70 ? 7.950 3.942 4.860 1.00 94.75 70 CYS A CA 1
ATOM 546 C C . CYS A 1 70 ? 8.705 4.908 3.938 1.00 94.75 70 CYS A C 1
ATOM 548 O O . CYS A 1 70 ? 8.128 5.404 2.970 1.00 94.75 70 CYS A O 1
ATOM 550 N N . LEU A 1 71 ? 10.009 5.101 4.174 1.00 95.44 71 LEU A N 1
ATOM 551 C CA . LEU A 1 71 ? 10.882 5.899 3.305 1.00 95.44 71 LEU A CA 1
ATOM 552 C C . LEU A 1 71 ? 10.911 5.364 1.869 1.00 95.44 71 LEU A C 1
ATOM 554 O O . LEU A 1 71 ? 10.742 6.126 0.917 1.00 95.44 71 LEU A O 1
ATOM 558 N N . PHE A 1 72 ? 11.097 4.052 1.705 1.00 96.31 72 PHE A N 1
ATOM 559 C CA . PHE A 1 72 ? 11.067 3.403 0.395 1.00 96.31 72 PHE A CA 1
ATOM 560 C C . PHE A 1 72 ? 9.706 3.580 -0.289 1.00 96.31 72 PHE A C 1
ATOM 562 O O . PHE A 1 72 ? 9.623 4.029 -1.429 1.00 96.31 72 PHE A O 1
ATOM 569 N N . MET A 1 73 ? 8.611 3.311 0.417 1.00 97.31 73 MET A N 1
ATOM 570 C CA . MET A 1 73 ? 7.269 3.409 -0.150 1.00 97.31 73 MET A CA 1
ATOM 571 C C . MET A 1 73 ? 6.919 4.834 -0.590 1.00 97.31 73 MET A C 1
ATOM 573 O O . MET A 1 73 ? 6.396 5.025 -1.694 1.00 97.31 73 MET A O 1
ATOM 577 N N . LYS A 1 74 ? 7.276 5.837 0.223 1.00 96.44 74 LYS A N 1
ATOM 578 C CA . LYS A 1 74 ? 7.076 7.263 -0.078 1.00 96.44 74 LYS A CA 1
ATOM 579 C C . LYS A 1 74 ? 8.052 7.811 -1.127 1.00 96.44 74 LYS A C 1
ATOM 581 O O . LYS A 1 74 ? 7.790 8.878 -1.679 1.00 96.44 74 LYS A O 1
ATOM 586 N N . GLY A 1 75 ? 9.147 7.108 -1.415 1.00 96.12 75 GLY A N 1
ATOM 587 C CA . GLY A 1 75 ? 10.122 7.475 -2.445 1.00 96.12 75 GLY A CA 1
ATOM 588 C C . GLY A 1 75 ? 9.722 7.085 -3.873 1.00 96.12 75 GLY A C 1
ATOM 589 O O . GLY A 1 75 ? 10.318 7.589 -4.826 1.00 96.12 75 GLY A O 1
ATOM 590 N N . GLY A 1 76 ? 8.730 6.205 -4.037 1.00 96.19 76 GLY A N 1
ATOM 591 C CA . GLY A 1 76 ? 8.303 5.696 -5.341 1.00 96.19 76 GLY A CA 1
ATOM 592 C C . GLY A 1 76 ? 7.029 6.335 -5.905 1.00 96.19 76 GLY A C 1
ATOM 593 O O . GLY A 1 76 ? 6.410 7.222 -5.314 1.00 96.19 76 GLY A O 1
ATOM 594 N N . GLY A 1 77 ? 6.604 5.844 -7.074 1.00 97.50 77 GLY A N 1
ATOM 595 C CA . GLY A 1 77 ? 5.429 6.347 -7.801 1.00 97.50 77 GLY A CA 1
ATOM 596 C C . GLY A 1 77 ? 4.083 6.135 -7.093 1.00 97.50 77 GLY A C 1
ATOM 597 O O . GLY A 1 77 ? 3.092 6.746 -7.484 1.00 97.50 77 GLY A O 1
ATOM 598 N N . CYS A 1 78 ? 4.048 5.312 -6.040 1.00 98.44 78 CYS A N 1
ATOM 599 C CA . CYS A 1 78 ? 2.840 4.974 -5.285 1.00 98.44 78 CYS A CA 1
ATOM 600 C C . CYS A 1 78 ? 2.734 5.682 -3.930 1.00 98.44 78 CYS A C 1
ATOM 602 O O . CYS A 1 78 ? 1.909 5.287 -3.107 1.00 98.44 78 CYS A O 1
ATOM 604 N N . LYS A 1 79 ? 3.526 6.740 -3.700 1.00 97.88 79 LYS A N 1
ATOM 605 C CA . LYS A 1 79 ? 3.524 7.529 -2.458 1.00 97.88 79 LYS A CA 1
ATOM 606 C C . LYS A 1 79 ? 2.117 7.890 -1.966 1.00 97.88 79 LYS A C 1
ATOM 608 O O . LYS A 1 79 ? 1.797 7.653 -0.809 1.00 97.88 79 LYS A O 1
ATOM 613 N N . GLU A 1 80 ? 1.271 8.449 -2.830 1.00 98.38 80 GLU A N 1
ATOM 614 C CA . GLU A 1 80 ? -0.070 8.910 -2.429 1.00 98.38 80 GLU A CA 1
ATOM 615 C C . GLU A 1 80 ? -0.996 7.748 -2.036 1.00 98.38 80 GLU A C 1
ATOM 617 O O . GLU A 1 80 ? -1.758 7.843 -1.070 1.00 98.38 80 GLU A O 1
ATOM 622 N N . SER A 1 81 ? -0.901 6.619 -2.746 1.00 98.12 81 SER A N 1
ATOM 623 C CA . SER A 1 81 ? -1.612 5.390 -2.382 1.00 98.12 81 SER A CA 1
ATOM 624 C C . SER A 1 81 ? -1.119 4.840 -1.044 1.00 98.12 81 SER A C 1
ATOM 626 O O . SER A 1 81 ? -1.930 4.385 -0.244 1.00 98.12 81 SER A O 1
ATOM 628 N N . PHE A 1 82 ? 0.186 4.929 -0.775 1.00 98.25 82 PHE A N 1
ATOM 629 C CA . PHE A 1 82 ? 0.777 4.479 0.482 1.00 98.25 82 PHE A CA 1
ATOM 630 C C . PHE A 1 82 ? 0.342 5.345 1.669 1.00 98.25 82 PHE A C 1
ATOM 632 O O . PHE A 1 82 ? -0.122 4.808 2.664 1.00 98.25 82 PHE A O 1
ATOM 639 N N . ILE A 1 83 ? 0.365 6.674 1.534 1.00 98.06 83 ILE A N 1
ATOM 640 C CA . ILE A 1 83 ? -0.135 7.591 2.574 1.00 98.06 83 ILE A CA 1
ATOM 641 C C . ILE A 1 83 ? -1.628 7.350 2.849 1.00 98.06 83 ILE A C 1
ATOM 643 O O . ILE A 1 83 ? -2.084 7.443 3.985 1.00 98.06 83 ILE A O 1
ATOM 647 N N . SER A 1 84 ? -2.413 7.042 1.813 1.00 98.25 84 SER A N 1
ATOM 648 C CA . SER A 1 84 ? -3.834 6.707 1.985 1.00 98.25 84 SER A CA 1
ATOM 649 C C . SER A 1 84 ? -4.022 5.406 2.769 1.00 98.25 84 SER A C 1
ATOM 651 O O . SER A 1 84 ? -4.946 5.297 3.571 1.00 98.25 84 SER A O 1
ATOM 653 N N . TRP A 1 85 ? -3.140 4.432 2.550 1.00 98.50 85 TRP A N 1
ATOM 654 C CA . TRP A 1 85 ? -3.110 3.184 3.301 1.00 98.50 85 TRP A CA 1
ATOM 655 C C . TRP A 1 85 ? -2.679 3.398 4.759 1.00 98.50 85 TRP A C 1
ATOM 657 O O . TRP A 1 85 ? -3.390 2.932 5.644 1.00 98.50 85 TRP A O 1
ATOM 667 N N . GLU A 1 86 ? -1.617 4.173 5.021 1.00 97.25 86 GLU A N 1
ATOM 668 C CA . GLU A 1 86 ? -1.182 4.543 6.384 1.00 97.25 86 GLU A CA 1
ATOM 669 C C . GLU A 1 86 ? -2.334 5.187 7.172 1.00 97.25 86 GLU A C 1
ATOM 671 O O . GLU A 1 86 ? -2.675 4.729 8.259 1.00 97.25 86 GLU A O 1
ATOM 676 N N . LYS A 1 87 ? -3.034 6.159 6.574 1.00 98.12 87 LYS A N 1
ATOM 677 C CA . LYS A 1 87 ? -4.215 6.787 7.194 1.00 98.12 87 LYS A CA 1
ATOM 678 C C . LYS A 1 87 ? -5.331 5.792 7.499 1.00 98.12 87 LYS A C 1
ATOM 680 O O . LYS A 1 87 ? -5.982 5.901 8.532 1.00 98.12 87 LYS A O 1
ATOM 685 N N . CYS A 1 88 ? -5.569 4.827 6.611 1.00 98.62 88 CYS A N 1
ATOM 686 C CA . CYS A 1 88 ? -6.570 3.797 6.862 1.00 98.62 88 CYS A CA 1
ATOM 687 C C . CYS A 1 88 ? -6.194 2.933 8.075 1.00 98.62 88 CYS A C 1
ATOM 689 O O . CYS A 1 88 ? -7.065 2.628 8.891 1.00 98.62 88 CYS A O 1
ATOM 691 N N . ILE A 1 89 ? -4.910 2.578 8.221 1.00 97.31 89 ILE A N 1
ATOM 692 C CA . ILE A 1 89 ? -4.401 1.838 9.384 1.00 97.31 89 ILE A CA 1
ATOM 693 C C . ILE A 1 89 ? -4.581 2.656 10.657 1.00 97.31 89 ILE A C 1
ATOM 695 O O . ILE A 1 89 ? -5.186 2.160 11.602 1.00 97.31 89 ILE A O 1
ATOM 699 N N . GLU A 1 90 ? -4.141 3.914 10.664 1.00 96.88 90 GLU A N 1
ATOM 700 C CA . GLU A 1 90 ? -4.305 4.812 11.814 1.00 96.88 90 GLU A CA 1
ATOM 701 C C . GLU A 1 90 ? -5.782 4.919 12.237 1.00 96.88 90 GLU A C 1
ATOM 703 O O . GLU A 1 90 ? -6.128 4.851 13.420 1.00 96.88 90 GLU A O 1
ATOM 708 N N . GLU A 1 91 ? -6.693 5.042 11.266 1.00 97.56 91 GLU A N 1
ATOM 709 C CA . GLU A 1 91 ? -8.130 5.055 11.522 1.00 97.56 91 GLU A CA 1
ATOM 710 C C . GLU A 1 91 ? -8.643 3.718 12.069 1.00 97.56 91 GLU A C 1
ATOM 712 O O . GLU A 1 91 ? -9.489 3.720 12.968 1.00 97.56 91 GLU A O 1
ATOM 717 N N . ALA A 1 92 ? -8.186 2.582 11.536 1.00 97.94 92 ALA A N 1
ATOM 718 C CA . ALA A 1 92 ? -8.537 1.242 12.007 1.00 97.94 92 ALA A CA 1
ATOM 719 C C . ALA A 1 92 ? -8.073 1.016 13.452 1.00 97.94 92 ALA A C 1
ATOM 721 O O . ALA A 1 92 ? -8.871 0.614 14.296 1.00 97.94 92 ALA A O 1
ATOM 722 N N . GLU A 1 93 ? -6.837 1.388 13.779 1.00 96.19 93 GLU A N 1
ATOM 723 C CA . GLU A 1 93 ? -6.278 1.283 15.128 1.00 96.19 93 GLU A CA 1
ATOM 724 C C . GLU A 1 93 ? -7.040 2.159 16.125 1.00 96.19 93 GLU A C 1
ATOM 726 O O . GLU A 1 93 ? -7.463 1.693 17.188 1.00 96.19 93 GLU A O 1
ATOM 731 N N . LYS A 1 94 ? -7.317 3.416 15.754 1.00 97.38 94 LYS A N 1
ATOM 732 C CA . LYS A 1 94 ? -8.090 4.348 16.585 1.00 97.38 94 LYS A CA 1
ATOM 733 C C . LYS A 1 94 ? -9.512 3.855 16.858 1.00 97.38 94 LYS A C 1
ATOM 735 O O . LYS A 1 94 ? -10.055 4.091 17.939 1.00 97.38 94 LYS A O 1
ATOM 740 N N . SER A 1 95 ? -10.121 3.187 15.881 1.00 97.06 95 SER A N 1
ATOM 741 C CA . SER A 1 95 ? -11.468 2.609 15.986 1.00 97.06 95 SER A CA 1
ATOM 742 C C . SER A 1 95 ? -11.486 1.180 16.539 1.00 97.06 95 SER A C 1
ATOM 744 O O . SER A 1 95 ? -12.564 0.687 16.871 1.00 97.06 95 SER A O 1
ATOM 746 N N . LYS A 1 96 ? -10.315 0.552 16.725 1.00 96.88 96 LYS A N 1
ATOM 747 C CA . LYS A 1 96 ? -10.146 -0.861 17.106 1.00 96.88 96 LYS A CA 1
ATOM 748 C C . LYS A 1 96 ? -10.849 -1.825 16.142 1.00 96.88 96 LYS A C 1
ATOM 750 O O . LYS A 1 96 ? -11.380 -2.851 16.568 1.00 96.88 96 LYS A O 1
ATOM 755 N N . GLU A 1 97 ? -10.883 -1.467 14.865 1.00 96.38 97 GLU A N 1
ATOM 756 C CA . GLU A 1 97 ? -11.391 -2.307 13.782 1.00 96.38 97 GLU A CA 1
ATOM 757 C C . GLU A 1 97 ? -10.262 -3.184 13.226 1.00 96.38 97 GLU A C 1
ATOM 759 O O . GLU A 1 97 ? -9.083 -2.846 13.341 1.00 96.38 97 GLU A O 1
ATOM 764 N N . ASP A 1 98 ? -10.617 -4.319 12.623 1.00 97.56 98 ASP A N 1
ATOM 765 C CA . ASP A 1 98 ? -9.631 -5.164 11.958 1.00 97.56 98 ASP A CA 1
ATOM 766 C C . ASP A 1 98 ? -9.067 -4.445 10.722 1.00 97.56 98 ASP A C 1
ATOM 768 O O . ASP A 1 98 ? -9.803 -4.048 9.814 1.00 97.56 98 ASP A O 1
ATOM 772 N N . VAL A 1 99 ? -7.747 -4.254 10.703 1.00 96.81 99 VAL A N 1
ATOM 773 C CA . VAL A 1 99 ? -7.046 -3.525 9.637 1.00 96.81 99 VAL A CA 1
ATOM 774 C C . VAL A 1 99 ? -7.192 -4.237 8.293 1.00 96.81 99 VAL A C 1
ATOM 776 O O . VAL A 1 99 ? -7.344 -3.576 7.264 1.00 96.81 99 VAL A O 1
ATOM 779 N N . VAL A 1 100 ? -7.155 -5.573 8.289 1.00 95.88 100 VAL A N 1
ATOM 780 C CA . VAL A 1 100 ? -7.213 -6.371 7.061 1.00 95.88 100 VAL A CA 1
ATOM 781 C C . VAL A 1 100 ? -8.575 -6.197 6.404 1.00 95.88 100 VAL A C 1
ATOM 783 O O . VAL A 1 100 ? -8.639 -5.929 5.207 1.00 95.88 100 VAL A O 1
ATOM 786 N N . GLU A 1 1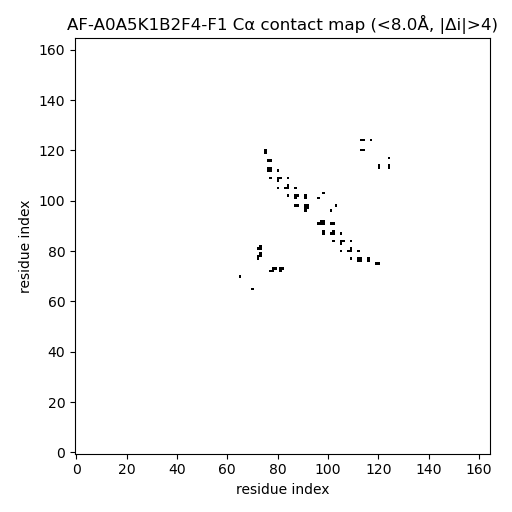01 ? -9.656 -6.272 7.178 1.00 97.19 101 GLU A N 1
ATOM 787 C CA . GLU A 1 101 ? -11.014 -6.075 6.672 1.00 97.19 101 GLU A CA 1
ATOM 788 C C . GLU A 1 101 ? -11.281 -4.616 6.281 1.00 97.19 101 GLU A C 1
ATOM 790 O O . GLU A 1 101 ? -11.752 -4.345 5.172 1.00 97.19 101 GLU A O 1
ATOM 795 N N . LYS A 1 102 ? -10.951 -3.659 7.157 1.00 97.81 102 LYS A N 1
ATOM 796 C CA . LYS A 1 102 ? -11.249 -2.236 6.936 1.00 97.81 102 LYS A CA 1
ATOM 797 C C . LYS A 1 102 ? -10.460 -1.641 5.774 1.00 97.81 102 LYS A C 1
ATOM 799 O O . LYS A 1 102 ? -11.007 -0.869 4.985 1.00 97.81 102 LYS A O 1
ATOM 804 N N . CYS A 1 103 ? -9.184 -1.999 5.654 1.00 98.31 103 CYS A N 1
ATOM 805 C CA . CYS A 1 103 ? -8.269 -1.415 4.678 1.00 98.31 103 CYS A CA 1
ATOM 806 C C . CYS A 1 103 ? -8.036 -2.302 3.454 1.00 98.31 103 CYS A C 1
ATOM 808 O O . CYS A 1 103 ? -7.169 -1.973 2.641 1.00 98.31 103 CYS A O 1
ATOM 810 N N . ALA A 1 104 ? -8.805 -3.382 3.269 1.00 98.12 104 ALA A N 1
ATOM 811 C CA . ALA A 1 104 ? -8.679 -4.298 2.132 1.00 98.12 104 ALA A CA 1
ATOM 812 C C . ALA A 1 104 ? -8.669 -3.568 0.777 1.00 98.12 104 ALA A C 1
ATOM 814 O O . ALA A 1 104 ? -7.788 -3.789 -0.053 1.00 98.12 104 ALA A O 1
ATOM 815 N N . GLU A 1 105 ? -9.621 -2.656 0.564 1.00 98.12 105 GLU A N 1
ATOM 816 C CA . GLU A 1 105 ? -9.747 -1.923 -0.700 1.00 98.12 105 GLU A CA 1
ATOM 817 C C . GLU A 1 105 ? -8.561 -0.979 -0.935 1.00 98.12 105 GLU A C 1
ATOM 819 O O . GLU A 1 105 ? -7.983 -0.956 -2.020 1.00 98.12 105 GLU A O 1
ATOM 824 N N . VAL A 1 106 ? -8.149 -0.234 0.094 1.00 97.88 106 VAL A N 1
ATOM 825 C CA . VAL A 1 106 ? -7.008 0.690 -0.006 1.00 97.88 106 VAL A CA 1
ATOM 826 C C . VAL A 1 106 ? -5.704 -0.084 -0.219 1.00 97.88 106 VAL A C 1
ATOM 828 O O . VAL A 1 106 ? -4.869 0.315 -1.031 1.00 97.88 106 VAL A O 1
ATOM 831 N N . THR A 1 107 ? -5.563 -1.238 0.435 1.00 97.69 107 THR A N 1
ATOM 832 C CA . THR A 1 107 ? -4.438 -2.165 0.250 1.00 97.69 107 THR A CA 1
ATOM 833 C C . THR A 1 107 ? -4.403 -2.707 -1.179 1.00 97.69 107 THR A C 1
ATOM 835 O O . THR A 1 107 ? -3.338 -2.731 -1.797 1.00 97.69 107 THR A O 1
ATOM 838 N N . ARG A 1 108 ? -5.560 -3.067 -1.757 1.00 98.00 108 ARG A N 1
ATOM 839 C CA . ARG A 1 108 ? -5.662 -3.476 -3.168 1.00 98.00 108 ARG A CA 1
ATOM 840 C C . ARG A 1 108 ? -5.189 -2.367 -4.103 1.00 98.00 108 ARG A C 1
ATOM 842 O O . ARG A 1 108 ? -4.364 -2.627 -4.973 1.00 98.00 108 ARG A O 1
ATOM 849 N N . VAL A 1 109 ? -5.670 -1.139 -3.909 1.00 98.38 109 VAL A N 1
ATOM 850 C CA . VAL A 1 109 ? -5.274 0.016 -4.733 1.00 98.38 109 VAL A CA 1
ATOM 851 C C . VAL A 1 109 ? -3.766 0.269 -4.648 1.00 98.38 109 VAL A C 1
ATOM 853 O O . VAL A 1 109 ? -3.119 0.495 -5.673 1.00 98.38 109 VAL A O 1
ATOM 856 N N . LEU A 1 110 ? -3.187 0.196 -3.446 1.00 98.44 110 LEU A N 1
ATOM 857 C CA . LEU A 1 110 ? -1.743 0.313 -3.249 1.00 98.44 110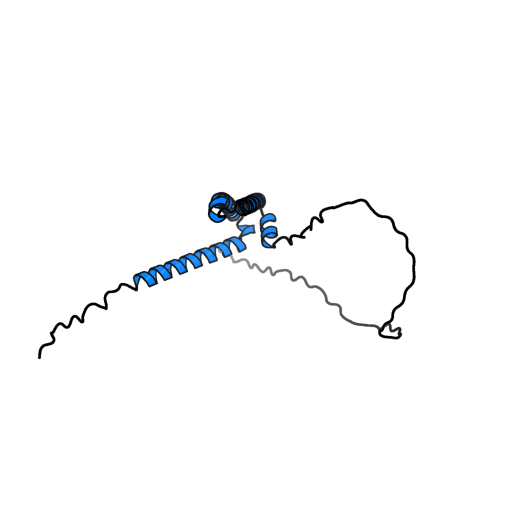 LEU A CA 1
ATOM 858 C C . LEU A 1 110 ? -0.984 -0.790 -4.001 1.00 98.44 110 LEU A C 1
ATOM 860 O O . LEU A 1 110 ? -0.070 -0.487 -4.770 1.00 98.44 110 LEU A O 1
ATOM 864 N N . ARG A 1 111 ? -1.396 -2.051 -3.842 1.00 97.62 111 ARG A N 1
ATOM 865 C CA . ARG A 1 111 ? -0.779 -3.197 -4.523 1.00 97.62 111 ARG A CA 1
ATOM 866 C C . ARG A 1 111 ? -0.845 -3.068 -6.043 1.00 97.62 111 ARG A C 1
ATOM 868 O O . ARG A 1 111 ? 0.161 -3.267 -6.719 1.00 97.62 111 ARG A O 1
ATOM 875 N N . GLU A 1 112 ? -1.995 -2.694 -6.595 1.00 98.38 112 GLU A N 1
ATOM 876 C CA . GLU A 1 112 ? -2.157 -2.468 -8.036 1.00 98.38 112 GLU A CA 1
ATOM 877 C C . GLU A 1 112 ? -1.246 -1.349 -8.555 1.00 98.38 112 GLU A C 1
ATOM 879 O O . GLU A 1 112 ? -0.676 -1.466 -9.645 1.00 98.38 112 GLU A O 1
ATOM 884 N N . CYS A 1 113 ? -1.070 -0.278 -7.775 1.00 98.75 113 CYS A N 1
ATOM 885 C CA . CYS A 1 113 ? -0.103 0.759 -8.102 1.00 98.75 113 CYS A CA 1
ATOM 886 C C . CYS A 1 113 ? 1.321 0.186 -8.142 1.00 98.75 113 CYS A C 1
ATOM 888 O O . CYS A 1 113 ? 2.033 0.382 -9.129 1.00 98.75 113 CYS A O 1
ATOM 890 N N . MET A 1 114 ? 1.726 -0.566 -7.116 1.00 98.38 114 MET A N 1
ATOM 891 C CA . MET A 1 114 ? 3.071 -1.141 -7.040 1.00 98.38 114 MET A CA 1
ATOM 892 C C . MET A 1 114 ? 3.355 -2.094 -8.201 1.00 98.38 114 MET A C 1
ATOM 894 O O . MET A 1 114 ? 4.434 -2.034 -8.782 1.00 98.38 114 MET A O 1
ATOM 898 N N . LEU A 1 115 ? 2.377 -2.915 -8.597 1.00 97.62 115 LEU A N 1
ATOM 899 C CA . LEU A 1 115 ? 2.488 -3.803 -9.758 1.00 97.62 115 LEU A CA 1
ATOM 900 C C . LEU A 1 115 ? 2.688 -3.032 -11.070 1.00 97.62 115 LEU A C 1
ATOM 902 O O . LEU A 1 115 ? 3.419 -3.486 -11.947 1.00 97.62 115 LEU A O 1
ATOM 906 N N . ARG A 1 116 ? 2.066 -1.856 -11.217 1.00 98.19 116 ARG A N 1
ATOM 907 C CA . ARG A 1 116 ? 2.268 -0.984 -12.387 1.00 98.19 116 ARG A CA 1
ATOM 908 C C . ARG A 1 116 ? 3.644 -0.315 -12.388 1.00 98.19 116 ARG A C 1
ATOM 910 O O . ARG A 1 116 ? 4.173 -0.030 -13.458 1.00 98.19 116 ARG A O 1
ATOM 917 N N . HIS A 1 117 ? 4.201 -0.079 -11.206 1.00 97.75 117 HIS A N 1
ATOM 918 C CA . HIS A 1 117 ? 5.522 0.510 -10.974 1.00 97.75 117 HIS A CA 1
ATOM 919 C C . HIS A 1 117 ? 6.531 -0.548 -10.503 1.00 97.75 117 HIS A C 1
ATOM 921 O O . HIS A 1 117 ? 7.348 -0.310 -9.609 1.00 97.75 117 HIS A O 1
ATOM 927 N N . SER A 1 118 ? 6.447 -1.752 -11.078 1.00 97.19 118 SER A N 1
ATOM 928 C CA . SER A 1 118 ? 7.210 -2.907 -10.610 1.00 97.19 118 SER A CA 1
ATOM 929 C C . SER A 1 118 ? 8.718 -2.709 -10.710 1.00 97.19 118 SER A C 1
ATOM 931 O O . SER A 1 118 ? 9.444 -3.342 -9.967 1.00 97.19 118 SER A O 1
ATOM 933 N N . ASP A 1 119 ? 9.202 -1.845 -11.602 1.00 97.25 119 ASP A N 1
ATOM 934 C CA . ASP A 1 119 ? 10.621 -1.507 -11.742 1.00 97.25 119 ASP A CA 1
ATOM 935 C C . ASP A 1 119 ? 11.221 -0.900 -10.466 1.00 97.25 119 ASP A C 1
ATOM 937 O O . ASP A 1 119 ? 12.371 -1.183 -10.135 1.00 97.25 119 ASP A O 1
ATOM 941 N N . TYR A 1 120 ? 10.435 -0.112 -9.728 1.00 98.06 120 TYR A N 1
ATOM 942 C CA . TYR A 1 120 ? 10.830 0.432 -8.430 1.00 98.06 120 TYR A CA 1
ATOM 943 C C . TYR A 1 120 ? 10.541 -0.546 -7.282 1.00 98.06 120 TYR A C 1
ATOM 945 O O . TYR A 1 120 ? 11.364 -0.711 -6.384 1.00 98.06 120 TYR A O 1
ATOM 953 N N . TYR A 1 121 ? 9.378 -1.206 -7.309 1.00 98.19 121 TYR A N 1
ATOM 954 C CA . TYR A 1 121 ? 8.878 -2.027 -6.196 1.00 98.19 121 TYR A CA 1
ATOM 955 C C . TYR A 1 121 ? 9.256 -3.519 -6.273 1.00 98.19 121 TYR A C 1
ATOM 957 O O . TYR A 1 121 ? 8.805 -4.297 -5.432 1.00 98.19 121 TYR A O 1
ATOM 965 N N . GLU A 1 122 ? 10.080 -3.936 -7.239 1.00 97.19 122 GLU A N 1
ATOM 966 C CA . GLU A 1 122 ? 10.430 -5.345 -7.494 1.00 97.19 122 GLU A CA 1
ATOM 967 C C . GLU A 1 122 ? 10.875 -6.118 -6.241 1.00 97.19 122 GLU A C 1
ATOM 969 O O . GLU A 1 122 ? 10.283 -7.170 -5.982 1.00 97.19 122 GLU A O 1
ATOM 974 N N . PRO A 1 123 ? 11.798 -5.605 -5.398 1.00 94.94 123 PRO A N 1
ATOM 975 C CA . PRO A 1 123 ? 12.284 -6.374 -4.252 1.00 94.94 123 PRO A CA 1
ATOM 976 C C . PRO A 1 123 ? 11.173 -6.696 -3.248 1.00 94.94 123 PRO A C 1
ATOM 978 O O . PRO A 1 123 ? 11.156 -7.762 -2.634 1.00 94.94 123 PRO A O 1
ATOM 981 N N . LEU A 1 124 ? 10.221 -5.775 -3.105 1.00 95.38 124 LEU A N 1
ATOM 982 C CA . LEU A 1 124 ? 9.081 -5.918 -2.212 1.00 95.38 124 LEU A CA 1
ATOM 983 C C . LEU A 1 124 ? 8.035 -6.875 -2.795 1.00 95.38 124 LEU A C 1
ATOM 985 O O . LEU A 1 124 ? 7.561 -7.768 -2.098 1.00 95.38 124 LEU A O 1
ATOM 989 N N . LEU A 1 125 ? 7.728 -6.738 -4.088 1.00 96.88 125 LEU A N 1
ATOM 990 C CA . LEU A 1 125 ? 6.782 -7.612 -4.787 1.00 96.88 125 LEU A CA 1
ATOM 991 C C . LEU A 1 125 ? 7.277 -9.065 -4.847 1.00 96.88 125 LEU A C 1
ATOM 993 O O . LEU A 1 125 ? 6.482 -9.994 -4.703 1.00 96.88 125 LEU A O 1
ATOM 997 N N . SER A 1 126 ? 8.585 -9.274 -5.024 1.00 96.94 126 SER A N 1
ATOM 998 C CA . SER A 1 126 ? 9.191 -10.606 -4.985 1.00 96.94 126 SER A CA 1
ATOM 999 C C . SER A 1 126 ? 9.101 -11.222 -3.588 1.00 96.94 126 SER A C 1
ATOM 1001 O O . SER A 1 126 ? 8.776 -12.403 -3.461 1.00 96.94 126 SER A O 1
ATOM 1003 N N . ALA A 1 127 ? 9.362 -10.439 -2.535 1.00 96.25 127 ALA A N 1
ATOM 1004 C CA . ALA A 1 127 ? 9.230 -10.909 -1.158 1.00 96.25 127 ALA A CA 1
ATOM 1005 C C . ALA A 1 127 ? 7.782 -11.304 -0.831 1.00 96.25 127 ALA A C 1
ATOM 1007 O O . ALA A 1 127 ? 7.549 -12.376 -0.277 1.00 96.25 127 ALA A O 1
ATOM 1008 N N . GLU A 1 128 ? 6.805 -10.490 -1.233 1.00 94.88 128 GLU A N 1
ATOM 1009 C CA . GLU A 1 128 ? 5.387 -10.794 -1.029 1.00 94.88 128 GLU A CA 1
ATOM 1010 C C . GLU A 1 128 ? 4.966 -12.078 -1.750 1.00 94.88 128 GLU A C 1
ATOM 1012 O O . GLU A 1 128 ? 4.332 -12.943 -1.151 1.00 94.88 128 GLU A O 1
ATOM 1017 N N . LYS A 1 129 ? 5.388 -12.254 -3.006 1.00 96.44 129 LYS A N 1
ATOM 1018 C CA . LYS A 1 129 ? 5.110 -13.481 -3.755 1.00 96.44 129 LYS A CA 1
ATOM 1019 C C . LYS A 1 129 ? 5.739 -14.714 -3.105 1.00 96.44 129 LYS A C 1
ATOM 1021 O O . LYS A 1 129 ? 5.111 -15.763 -3.050 1.00 96.44 129 LYS A O 1
ATOM 1026 N N . ALA A 1 130 ? 6.969 -14.604 -2.606 1.00 97.75 130 ALA A N 1
ATOM 1027 C CA . ALA A 1 130 ? 7.628 -15.719 -1.930 1.00 97.75 130 ALA A CA 1
ATOM 1028 C C . ALA A 1 130 ? 6.878 -16.143 -0.654 1.00 97.75 130 ALA A C 1
ATOM 1030 O O . ALA A 1 130 ? 6.785 -17.340 -0.376 1.00 97.75 130 ALA A O 1
ATOM 1031 N N . MET A 1 131 ? 6.326 -15.175 0.084 1.00 96.12 131 MET A N 1
ATOM 1032 C CA . MET A 1 131 ? 5.481 -15.423 1.255 1.00 96.12 131 MET A CA 1
ATOM 1033 C C . MET A 1 131 ? 4.150 -16.079 0.864 1.00 96.12 131 MET A C 1
ATOM 1035 O O . MET A 1 131 ? 3.748 -17.052 1.497 1.00 96.12 131 MET A O 1
ATOM 1039 N N . GLU A 1 132 ? 3.497 -15.600 -0.199 1.00 95.31 132 GLU A N 1
ATOM 1040 C CA . GLU A 1 132 ? 2.266 -16.195 -0.741 1.00 95.31 132 GLU A CA 1
ATOM 1041 C C . GLU A 1 132 ? 2.492 -17.648 -1.187 1.00 95.31 132 GLU A C 1
ATOM 1043 O O . GLU A 1 132 ? 1.768 -18.551 -0.766 1.00 95.31 132 GLU A O 1
ATOM 1048 N N . ASP A 1 133 ? 3.553 -17.898 -1.960 1.00 97.44 133 ASP A N 1
ATOM 1049 C CA . ASP A 1 133 ? 3.930 -19.238 -2.415 1.00 97.44 133 ASP A CA 1
ATOM 1050 C C . ASP A 1 133 ? 4.264 -20.165 -1.232 1.00 97.44 133 ASP A C 1
ATOM 1052 O O . ASP A 1 133 ? 4.021 -21.371 -1.292 1.00 97.44 133 ASP A O 1
ATOM 1056 N N . GLN A 1 134 ? 4.855 -19.638 -0.153 1.00 97.81 134 GLN A N 1
ATOM 1057 C CA . GLN A 1 134 ? 5.115 -20.421 1.053 1.00 97.81 134 GLN A CA 1
ATOM 1058 C C . GLN A 1 134 ? 3.818 -20.7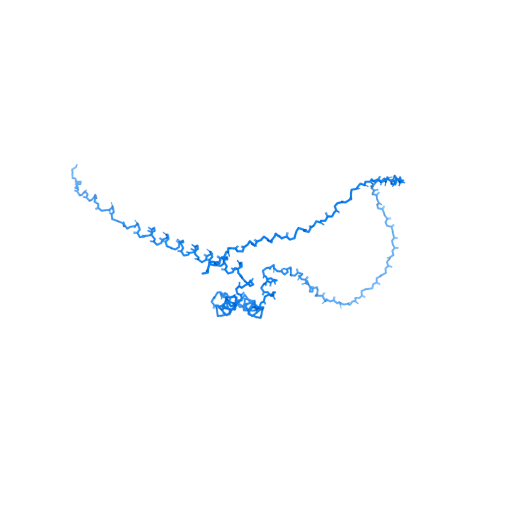93 1.772 1.00 97.81 134 GLN A C 1
ATOM 1060 O O . GLN A 1 134 ? 3.629 -21.973 2.062 1.00 97.81 134 GLN A O 1
ATOM 1065 N N . ALA A 1 135 ? 2.930 -19.828 2.007 1.00 96.94 135 ALA A N 1
ATOM 1066 C CA . ALA A 1 135 ? 1.645 -20.076 2.653 1.00 96.94 135 ALA A CA 1
ATOM 1067 C C . ALA A 1 135 ? 0.806 -21.092 1.860 1.00 96.94 135 ALA A C 1
ATOM 1069 O O . ALA A 1 135 ? 0.243 -22.017 2.440 1.00 96.94 135 ALA A O 1
ATOM 1070 N N . ALA A 1 136 ? 0.791 -20.986 0.527 1.00 97.44 136 ALA A N 1
ATOM 1071 C CA . ALA A 1 136 ? 0.112 -21.950 -0.336 1.00 97.44 136 ALA A CA 1
ATOM 1072 C C . ALA A 1 136 ? 0.665 -23.375 -0.157 1.00 97.44 136 ALA A C 1
ATOM 1074 O O . ALA A 1 136 ? -0.103 -24.313 0.041 1.00 97.44 136 ALA A O 1
ATOM 1075 N N . ARG A 1 137 ? 1.995 -23.542 -0.148 1.00 97.62 137 ARG A N 1
ATOM 1076 C CA . ARG A 1 137 ? 2.631 -24.854 0.069 1.00 97.62 137 ARG A CA 1
ATOM 1077 C C . ARG A 1 137 ? 2.356 -25.438 1.451 1.00 97.62 137 ARG A C 1
ATOM 1079 O O . ARG A 1 137 ? 2.351 -26.660 1.590 1.00 97.62 137 ARG A O 1
ATOM 1086 N N . GLU A 1 138 ? 2.239 -24.601 2.477 1.00 97.44 138 GLU A N 1
ATOM 1087 C CA . GLU A 1 138 ? 1.917 -25.043 3.838 1.00 97.44 138 GLU A CA 1
ATOM 1088 C C . GLU A 1 138 ? 0.481 -25.574 3.896 1.00 97.44 138 GLU A C 1
ATOM 1090 O O . GLU A 1 138 ? 0.276 -26.702 4.338 1.00 97.44 138 GLU A O 1
ATOM 1095 N N . LEU A 1 139 ? -0.478 -24.839 3.325 1.00 96.31 139 LEU A N 1
ATOM 1096 C CA . LEU A 1 139 ? -1.871 -25.284 3.217 1.00 96.31 139 LEU A CA 1
ATOM 1097 C C . LEU A 1 139 ? -1.997 -26.601 2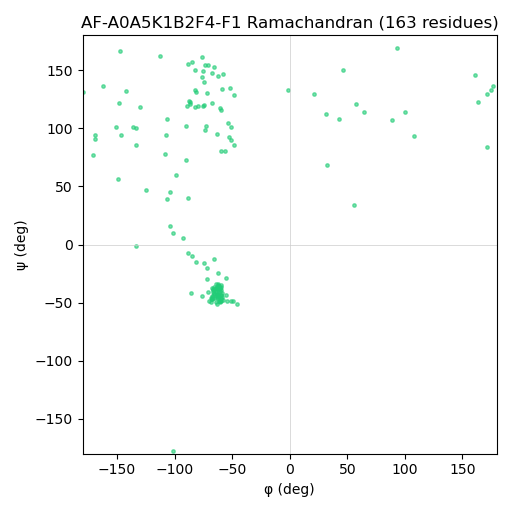.435 1.00 96.31 139 LEU A C 1
ATOM 1099 O O . LEU A 1 139 ? -2.656 -27.529 2.896 1.00 96.31 139 LEU A O 1
ATOM 1103 N N . GLU A 1 140 ? -1.308 -26.736 1.297 1.00 96.62 140 GLU A N 1
ATOM 1104 C CA . GLU A 1 140 ? -1.305 -27.978 0.508 1.00 96.62 140 GLU A CA 1
ATOM 1105 C C . GLU A 1 140 ? -0.752 -29.179 1.299 1.00 96.62 140 GLU A C 1
ATOM 1107 O O . GLU A 1 140 ? -1.234 -30.305 1.157 1.00 96.62 140 GLU A O 1
ATOM 1112 N N . GLN A 1 141 ? 0.267 -28.963 2.136 1.00 96.56 141 GLN A N 1
ATOM 1113 C CA . GLN A 1 141 ? 0.836 -30.014 2.984 1.00 96.56 141 GLN A CA 1
ATOM 1114 C C . GLN A 1 141 ? -0.112 -30.416 4.112 1.00 96.56 141 GLN A C 1
ATOM 1116 O O . GLN A 1 141 ? -0.233 -31.608 4.393 1.00 96.56 141 GLN A O 1
ATOM 1121 N N . GLU A 1 142 ? -0.788 -29.454 4.740 1.00 95.88 142 GLU A N 1
ATOM 1122 C CA . GLU A 1 142 ? -1.799 -29.723 5.766 1.00 95.88 142 GLU A CA 1
ATOM 1123 C C . GLU A 1 142 ? -2.986 -30.503 5.189 1.00 95.88 142 GLU A C 1
ATOM 1125 O O . GLU A 1 142 ? -3.408 -31.503 5.773 1.00 95.88 142 GLU A O 1
ATOM 1130 N N . GLU A 1 143 ? -3.475 -30.119 4.007 1.00 95.75 143 GLU A N 1
ATOM 1131 C CA . GLU A 1 143 ? -4.540 -30.836 3.301 1.00 95.75 143 GLU A CA 1
ATOM 1132 C C . GLU A 1 143 ? -4.111 -32.259 2.909 1.00 95.75 143 GLU A C 1
ATOM 1134 O O . GLU A 1 143 ? -4.865 -33.218 3.108 1.00 95.75 143 GLU A O 1
ATOM 1139 N N . ALA A 1 144 ? -2.886 -32.430 2.399 1.00 94.12 144 ALA A N 1
ATOM 1140 C CA . ALA A 1 144 ? -2.345 -33.741 2.046 1.00 94.12 144 ALA A CA 1
ATOM 1141 C C . ALA A 1 144 ? -2.132 -34.640 3.277 1.00 94.12 144 ALA A C 1
ATOM 1143 O O . ALA A 1 144 ? -2.414 -35.841 3.215 1.00 94.12 144 ALA A O 1
ATOM 1144 N N . ALA A 1 145 ? -1.669 -34.075 4.396 1.00 94.25 145 ALA A N 1
ATOM 1145 C CA . ALA A 1 145 ? -1.533 -34.791 5.659 1.00 94.25 145 ALA A CA 1
ATOM 1146 C C . ALA A 1 145 ? -2.908 -35.229 6.179 1.00 94.25 145 ALA A C 1
ATOM 1148 O O . ALA A 1 145 ? -3.103 -36.419 6.427 1.00 94.25 145 ALA A O 1
ATOM 1149 N N . ALA A 1 146 ? -3.886 -34.318 6.231 1.00 91.56 146 ALA A N 1
ATOM 1150 C CA . ALA A 1 146 ? -5.251 -34.612 6.668 1.00 91.56 146 ALA A CA 1
ATOM 1151 C C . ALA A 1 146 ? -5.938 -35.688 5.804 1.00 91.56 146 ALA A C 1
ATOM 1153 O O . ALA A 1 146 ? -6.647 -36.542 6.331 1.00 91.56 146 ALA A O 1
ATOM 1154 N N . ALA A 1 147 ? -5.691 -35.706 4.489 1.00 86.50 147 ALA A N 1
ATOM 1155 C CA . ALA A 1 147 ? -6.226 -36.727 3.584 1.00 86.50 147 ALA A CA 1
ATOM 1156 C C . ALA A 1 147 ? -5.572 -38.114 3.752 1.00 86.50 147 ALA A C 1
ATOM 1158 O O . ALA A 1 147 ? -6.149 -39.122 3.340 1.00 86.50 147 ALA A O 1
ATOM 1159 N N . SER A 1 148 ? -4.373 -38.185 4.341 1.00 75.75 148 SER A N 1
ATOM 1160 C CA . SER A 1 148 ? -3.672 -39.447 4.614 1.00 75.75 148 SER A CA 1
ATOM 1161 C C . SER A 1 148 ? -4.084 -40.115 5.938 1.00 75.75 148 SER A C 1
ATOM 1163 O O . SER A 1 148 ? -3.756 -41.282 6.153 1.00 75.75 148 SER A O 1
ATOM 1165 N N . GLU A 1 149 ? -4.860 -39.422 6.783 1.00 66.19 149 GLU A N 1
ATOM 1166 C CA . GLU A 1 149 ? -5.260 -39.855 8.132 1.00 66.19 149 GLU A CA 1
ATOM 1167 C C . GLU A 1 149 ? -6.733 -40.355 8.225 1.00 66.19 149 GLU A C 1
ATOM 1169 O O . GLU A 1 149 ? -7.460 -39.994 9.151 1.00 66.19 149 GLU A O 1
ATOM 1174 N N . ASP A 1 150 ? -7.218 -41.198 7.295 1.00 65.50 150 ASP A N 1
ATOM 1175 C CA . ASP A 1 150 ? -8.578 -41.795 7.370 1.00 65.50 150 ASP A CA 1
ATOM 1176 C C . ASP A 1 150 ? -8.639 -43.061 8.290 1.00 65.50 150 ASP A C 1
ATOM 1178 O O . ASP A 1 150 ? -7.787 -43.954 8.187 1.00 65.50 150 ASP A O 1
ATOM 1182 N N . PRO A 1 151 ? -9.632 -43.191 9.208 1.00 56.75 151 PRO A N 1
ATOM 1183 C CA . PRO A 1 151 ? -9.564 -43.990 10.446 1.00 56.75 151 PRO A CA 1
ATOM 1184 C C . PRO A 1 151 ? -9.980 -45.473 10.328 1.00 56.75 151 PRO A C 1
ATOM 1186 O O . PRO A 1 151 ? -10.626 -46.025 11.225 1.00 56.75 151 PRO A O 1
ATOM 1189 N N . ASN A 1 152 ? -9.610 -46.177 9.259 1.00 52.22 152 ASN A N 1
ATOM 1190 C CA . ASN A 1 152 ? -10.010 -47.579 9.064 1.00 52.22 152 ASN A CA 1
ATOM 1191 C C . ASN A 1 152 ? -8.922 -48.598 9.465 1.00 52.22 152 ASN A C 1
ATOM 1193 O O . ASN A 1 152 ? -8.463 -49.391 8.646 1.00 52.22 152 ASN A O 1
ATOM 1197 N N . SER A 1 153 ? -8.500 -48.595 10.737 1.00 47.69 153 SER A N 1
ATOM 1198 C CA . SER A 1 153 ? -7.666 -49.680 11.299 1.00 47.69 153 SER A CA 1
ATOM 1199 C C . SER A 1 153 ? -8.117 -50.211 12.670 1.00 47.69 153 SER A C 1
ATOM 1201 O O . SER A 1 153 ? -7.529 -51.175 13.160 1.00 47.69 153 SER A O 1
ATOM 1203 N N . SER A 1 154 ? -9.180 -49.674 13.281 1.00 50.09 154 SER A N 1
ATOM 1204 C CA . SER A 1 154 ? -9.607 -50.079 14.635 1.00 50.09 154 SER A CA 1
ATOM 1205 C C . SER A 1 154 ? -11.066 -50.541 14.713 1.00 50.09 154 SER A C 1
ATOM 1207 O O . SER A 1 154 ? -11.799 -50.174 15.622 1.00 50.09 154 SER A O 1
ATOM 1209 N N . GLN A 1 155 ? -11.500 -51.403 13.795 1.00 52.03 155 GLN A N 1
ATOM 1210 C CA . GLN A 1 155 ? -12.626 -52.312 14.043 1.00 52.03 155 GLN A CA 1
ATOM 1211 C C . GLN A 1 155 ? -12.254 -53.716 13.579 1.00 52.03 155 GLN A C 1
ATOM 1213 O O . GLN A 1 155 ? -12.559 -54.092 12.455 1.00 52.03 155 GLN A O 1
ATOM 1218 N N . LYS A 1 156 ? -11.593 -54.494 14.449 1.00 46.56 156 LYS A N 1
ATOM 1219 C CA . LYS A 1 156 ? -11.804 -55.949 14.551 1.00 46.56 156 LYS A CA 1
ATOM 1220 C C . LYS A 1 156 ? -11.085 -56.539 15.766 1.00 46.56 156 LYS A C 1
ATOM 1222 O O . LYS A 1 156 ? -10.070 -57.196 15.595 1.00 46.56 156 LYS A O 1
ATOM 1227 N N . MET A 1 157 ? -11.637 -56.363 16.966 1.00 41.75 157 MET A N 1
ATOM 1228 C CA . MET A 1 157 ? -11.542 -57.358 18.049 1.00 41.75 157 MET A CA 1
ATOM 1229 C C . MET A 1 157 ? -12.801 -57.275 18.931 1.00 41.75 157 MET A C 1
ATOM 1231 O O . MET A 1 157 ? -12.715 -57.070 20.136 1.00 41.75 157 MET A O 1
ATOM 1235 N N . GLU A 1 158 ? -13.989 -57.424 18.337 1.00 47.75 158 GLU A N 1
ATOM 1236 C CA . GLU A 1 158 ? -15.141 -57.916 19.103 1.00 47.75 158 GLU A CA 1
ATOM 1237 C C . GLU A 1 158 ? -14.927 -59.416 19.337 1.00 47.75 158 GLU A C 1
ATOM 1239 O O . GLU A 1 158 ? -15.130 -60.247 18.452 1.00 47.75 158 GLU A O 1
ATOM 1244 N N . GLY A 1 159 ? -14.422 -59.743 20.525 1.00 41.47 159 GLY A N 1
ATOM 1245 C CA . GLY A 1 159 ? -14.364 -61.092 21.072 1.00 41.47 159 GLY A CA 1
ATOM 1246 C C . GLY A 1 159 ? -15.368 -61.227 22.208 1.00 41.47 159 GLY A C 1
ATOM 1247 O O . GLY A 1 159 ? -14.995 -61.182 23.377 1.00 41.47 159 GLY A O 1
ATOM 1248 N N . ASP A 1 160 ? -16.642 -61.384 21.853 1.00 58.94 160 ASP A N 1
ATOM 1249 C CA . ASP A 1 160 ? -17.666 -61.962 22.720 1.00 58.94 160 ASP A CA 1
ATOM 1250 C C . ASP A 1 160 ? -17.265 -63.405 23.070 1.00 58.94 160 ASP A C 1
ATOM 1252 O O . ASP A 1 160 ? -17.137 -64.232 22.166 1.00 58.94 160 ASP A O 1
ATOM 1256 N N . LYS A 1 161 ? -17.042 -63.702 24.362 1.00 48.62 161 LYS A N 1
ATOM 1257 C CA . LYS A 1 161 ? -17.696 -64.836 25.042 1.00 48.62 161 LYS A CA 1
ATOM 1258 C C . LYS A 1 161 ? -17.495 -64.802 26.564 1.00 48.62 161 LYS A C 1
ATOM 1260 O O . LYS A 1 161 ? -16.517 -65.304 27.105 1.00 48.62 161 LYS A O 1
ATOM 1265 N N . LYS A 1 162 ? -18.495 -64.214 27.219 1.00 50.59 162 LYS A N 1
ATOM 1266 C CA . LYS A 1 162 ? -19.249 -64.755 28.360 1.00 50.59 162 LYS A CA 1
ATOM 1267 C C . LYS A 1 162 ? -18.483 -65.476 29.489 1.00 50.59 162 LYS A C 1
ATOM 1269 O O . LYS A 1 162 ? -18.085 -66.631 29.374 1.00 50.59 162 LYS A O 1
ATOM 1274 N N . VAL A 1 163 ? -18.435 -64.769 30.619 1.00 53.69 163 VAL A N 1
ATOM 1275 C CA . VAL A 1 163 ? -18.366 -65.282 31.994 1.00 53.69 163 VAL A CA 1
ATOM 1276 C C . VAL A 1 163 ? -19.419 -66.368 32.234 1.00 53.69 163 VAL A C 1
ATOM 1278 O O . VAL A 1 163 ? -20.590 -66.127 31.966 1.00 53.69 163 VAL A O 1
ATOM 1281 N N . ASP A 1 164 ? -19.018 -67.529 32.752 1.00 56.84 164 ASP A N 1
ATOM 1282 C CA . ASP A 1 164 ? -19.896 -68.450 33.484 1.00 56.84 164 ASP A CA 1
ATOM 1283 C C . ASP A 1 164 ? -19.050 -69.439 34.319 1.00 56.84 164 ASP A C 1
ATOM 1285 O O . ASP A 1 164 ? -18.096 -70.026 33.800 1.00 56.84 164 ASP A O 1
ATOM 1289 N N . ALA A 1 165 ? -19.503 -69.636 35.567 1.00 47.19 165 ALA A N 1
ATOM 1290 C CA . ALA A 1 165 ? -19.078 -70.553 36.644 1.00 47.19 165 ALA A CA 1
ATOM 1291 C C . ALA A 1 165 ? -17.992 -70.069 37.625 1.00 47.19 165 ALA A C 1
ATOM 1293 O O . ALA A 1 165 ? -16.784 -70.265 37.369 1.00 47.19 165 ALA A O 1
#

Foldseek 3Di:
DDDDDDDDDDDDDDDDDDDDDDDDDDDDDDDDDDDDDDDDDDDDDDDDDDDDDDPPDPPPPPVPVQPPVLVLCCVDPLNVLVVVLVVQVVVCVVVVHDSCVRCVVSVVVSVVRCVVVCVSCVVVVVVVVVVVVVVVVVVVVVVVVVVVDDPPDPPDDPDDDDDDD

Radius of gyration: 37.33 Å; Cα contacts (8 Å, |Δi|>4): 47; chains: 1; bounding box: 76×106×102 Å